Protein AF-A0A969AD50-F1 (afdb_monomer)

Radius of gyration: 28.73 Å; Cα contacts (8 Å, |Δi|>4): 26; chains: 1; bounding box: 45×24×80 Å

Sequence (80 aa):
MNKRITAVFDGNVLHPDAPLDLPPNTRYVITIQESISPPVAGDAWDVLEAMTGTIEAPIDWSSEHDHYLYGTPKGETEGT

Solvent-accessible surface area (backbone atoms only — not comparable to full-atom values): 5855 Å² total; per-residue (Å²): 137,90,81,90,80,63,60,52,73,80,86,87,53,76,46,57,82,59,89,78,95,64,74,80,100,62,92,81,86,85,84,91,73,87,77,82,66,74,78,75,76,67,54,77,63,53,53,51,58,73,56,56,86,73,66,91,71,64,96,52,46,84,82,35,40,57,28,77,76,72,66,46,81,72,78,84,78,80,89,126

Mean predicted aligned error: 14.25 Å

Structure (mmCIF, N/CA/C/O backbone):
data_AF-A0A969AD50-F1
#
_entry.id   AF-A0A969AD50-F1
#
loop_
_atom_site.group_PDB
_atom_site.id
_atom_site.type_symbol
_atom_site.label_atom_id
_atom_site.label_alt_id
_atom_site.label_comp_id
_atom_site.label_asym_id
_atom_site.label_entity_id
_atom_site.label_seq_id
_atom_site.pdbx_PDB_ins_code
_atom_site.Cartn_x
_atom_site.Cartn_y
_atom_site.Cartn_z
_atom_site.occupancy
_atom_site.B_iso_or_equiv
_atom_site.auth_seq_id
_atom_site.auth_comp_id
_atom_site.auth_asym_id
_atom_site.auth_atom_id
_atom_site.pdbx_PDB_model_num
ATOM 1 N N . MET A 1 1 ? -5.473 -2.055 31.686 1.00 55.94 1 MET A N 1
ATOM 2 C CA . MET A 1 1 ? -4.887 -2.875 30.605 1.00 55.94 1 MET A CA 1
ATOM 3 C C . MET A 1 1 ? -4.878 -2.029 29.343 1.00 55.94 1 MET A C 1
ATOM 5 O O . MET A 1 1 ? -5.930 -1.515 28.988 1.00 55.94 1 MET A O 1
ATOM 9 N N . ASN A 1 2 ? -3.725 -1.799 28.725 1.00 68.56 2 ASN A N 1
ATOM 10 C CA . ASN A 1 2 ? -3.609 -1.071 27.461 1.00 68.56 2 ASN A CA 1
ATOM 11 C C . ASN A 1 2 ? -3.641 -2.075 26.299 1.00 68.56 2 ASN A C 1
ATOM 13 O O . ASN A 1 2 ? -2.860 -3.020 26.270 1.00 68.56 2 ASN A O 1
ATOM 17 N N . LYS A 1 3 ? -4.559 -1.890 25.347 1.00 76.50 3 LYS A N 1
ATOM 18 C CA . LYS A 1 3 ? -4.635 -2.694 24.121 1.00 76.50 3 LYS A CA 1
ATOM 19 C C . LYS A 1 3 ? -4.273 -1.784 22.954 1.00 76.50 3 LYS A C 1
ATOM 21 O O . LYS A 1 3 ? -4.928 -0.766 22.757 1.00 76.50 3 LYS A O 1
ATOM 26 N N . ARG A 1 4 ? -3.209 -2.121 22.223 1.00 84.19 4 ARG A N 1
ATOM 27 C CA . ARG A 1 4 ? -2.852 -1.432 20.978 1.00 84.19 4 ARG A CA 1
ATOM 28 C C . ARG A 1 4 ? -3.606 -2.105 19.838 1.00 84.19 4 ARG A C 1
ATOM 30 O O . ARG A 1 4 ? -3.613 -3.331 19.763 1.00 84.19 4 ARG A O 1
ATOM 37 N N . ILE A 1 5 ? -4.244 -1.304 18.999 1.00 87.62 5 ILE A N 1
ATOM 38 C CA . ILE A 1 5 ? -4.956 -1.763 17.809 1.00 87.62 5 ILE A CA 1
ATOM 39 C C . ILE A 1 5 ? -4.377 -1.038 16.603 1.00 87.62 5 ILE A C 1
ATOM 41 O O . ILE A 1 5 ? -3.969 0.118 16.723 1.00 87.62 5 ILE A O 1
ATOM 45 N N . THR A 1 6 ? -4.335 -1.727 15.472 1.00 89.00 6 THR A N 1
ATOM 46 C CA . THR A 1 6 ? -4.009 -1.125 14.181 1.00 89.00 6 THR A CA 1
ATOM 47 C C . THR A 1 6 ? -5.319 -0.849 13.459 1.00 89.00 6 THR A C 1
ATOM 49 O O . THR A 1 6 ? -6.268 -1.632 13.565 1.00 89.00 6 THR A O 1
ATOM 52 N N . ALA A 1 7 ? -5.396 0.307 12.814 1.00 90.44 7 ALA A N 1
ATOM 53 C CA . ALA A 1 7 ? -6.567 0.734 12.077 1.00 90.44 7 ALA A CA 1
ATOM 54 C C . ALA A 1 7 ? -6.138 1.551 10.862 1.00 90.44 7 ALA A C 1
ATOM 56 O O . ALA A 1 7 ? -5.159 2.298 10.927 1.00 90.44 7 ALA A O 1
ATOM 57 N N . VAL A 1 8 ? -6.911 1.445 9.790 1.00 91.31 8 VAL A N 1
ATOM 58 C CA . VAL A 1 8 ? -6.745 2.245 8.578 1.00 91.31 8 VAL A CA 1
ATOM 59 C C . VAL A 1 8 ? -7.717 3.417 8.621 1.00 91.31 8 VAL A C 1
ATOM 61 O O . VAL A 1 8 ? -8.889 3.251 8.957 1.00 91.31 8 VAL A O 1
ATOM 64 N N . PHE A 1 9 ? -7.236 4.610 8.284 1.00 92.12 9 PHE A N 1
ATOM 65 C CA . PHE A 1 9 ? -8.088 5.780 8.100 1.00 92.12 9 PHE A CA 1
ATOM 66 C C . PHE A 1 9 ? -8.525 5.870 6.636 1.00 92.12 9 PHE A C 1
ATOM 68 O O . PHE A 1 9 ? -7.681 6.008 5.754 1.00 92.12 9 PHE A O 1
ATOM 75 N N . ASP A 1 10 ? -9.830 5.803 6.373 1.00 90.25 10 ASP A N 1
ATOM 76 C CA . ASP A 1 10 ? -10.390 5.866 5.010 1.00 90.25 10 ASP A CA 1
ATOM 77 C C . ASP A 1 10 ? -10.639 7.301 4.503 1.00 90.25 10 ASP A C 1
ATOM 79 O O . ASP A 1 10 ? -11.205 7.498 3.429 1.00 90.25 10 ASP A O 1
ATOM 83 N N . GLY A 1 11 ? -10.246 8.308 5.288 1.00 92.75 11 GLY A N 1
ATOM 84 C CA . GLY A 1 11 ? -10.539 9.721 5.044 1.00 92.75 11 GLY A CA 1
ATOM 85 C C . GLY A 1 11 ? -11.675 10.281 5.903 1.00 92.75 11 GLY A C 1
ATOM 86 O O . GLY A 1 11 ? -11.766 11.498 6.048 1.00 92.75 11 GLY A O 1
ATOM 87 N N . ASN A 1 12 ? -12.496 9.428 6.523 1.00 94.50 12 ASN A N 1
ATOM 88 C CA . ASN A 1 12 ? -13.612 9.827 7.387 1.00 94.50 12 ASN A CA 1
ATOM 89 C C . ASN A 1 12 ? -13.613 9.104 8.743 1.00 94.50 12 ASN A C 1
ATOM 91 O O . ASN A 1 12 ? -13.894 9.723 9.771 1.00 94.50 12 ASN A O 1
ATOM 95 N N . VAL A 1 13 ? -13.316 7.803 8.766 1.00 93.06 13 VAL A N 1
ATOM 96 C CA . VAL A 1 13 ? -13.422 6.918 9.934 1.00 93.06 13 VAL A CA 1
ATOM 97 C C . VAL A 1 13 ? -12.185 6.018 10.038 1.00 93.06 13 VAL A C 1
ATOM 99 O O . VAL A 1 13 ? -11.551 5.661 9.047 1.00 93.06 13 VAL A O 1
ATOM 102 N N . LEU A 1 14 ? -11.822 5.661 11.272 1.00 92.00 14 LEU A N 1
ATOM 103 C CA . LEU A 1 14 ? -10.805 4.647 11.550 1.00 92.00 14 LEU A CA 1
ATOM 104 C C . LEU A 1 14 ? -11.443 3.255 11.554 1.00 92.00 14 LEU A C 1
ATOM 106 O O . LEU A 1 14 ? -12.307 2.979 12.389 1.00 92.00 14 LEU A O 1
ATOM 110 N N . HIS A 1 15 ? -10.972 2.378 10.671 1.00 92.12 15 HIS A N 1
ATOM 111 C CA . HIS A 1 15 ? -11.391 0.980 10.568 1.00 92.12 15 HIS A CA 1
ATOM 112 C C . HIS A 1 15 ? -10.338 0.072 11.200 1.00 92.12 15 HIS A C 1
ATOM 114 O O . HIS A 1 15 ? -9.238 -0.028 10.660 1.00 92.12 15 HIS A O 1
ATOM 120 N N . PRO A 1 16 ? -10.626 -0.577 12.339 1.00 92.06 16 PRO A N 1
ATOM 121 C CA . PRO A 1 16 ? -9.711 -1.536 12.946 1.00 92.06 16 PRO A CA 1
ATOM 122 C C . PRO A 1 16 ? -9.469 -2.738 12.029 1.00 92.06 16 PRO A C 1
ATOM 124 O O . PRO A 1 16 ? -10.420 -3.287 11.477 1.00 92.06 16 PRO A O 1
ATOM 127 N N . ASP A 1 17 ? -8.227 -3.217 11.960 1.00 90.06 17 ASP A N 1
ATOM 128 C CA . ASP A 1 17 ? -7.878 -4.411 11.167 1.00 90.06 17 ASP A CA 1
ATOM 129 C C . ASP A 1 17 ? -8.530 -5.692 11.716 1.00 90.06 17 ASP A C 1
ATOM 131 O O . ASP A 1 17 ? -8.680 -6.691 11.014 1.00 90.06 17 ASP A O 1
ATOM 135 N N . ALA A 1 18 ? -8.911 -5.674 12.997 1.00 88.56 18 ALA A N 1
ATOM 136 C CA . ALA A 1 18 ? -9.564 -6.778 13.683 1.00 88.56 18 ALA A CA 1
ATOM 137 C C . ALA A 1 18 ? -10.763 -6.289 14.514 1.00 88.56 18 ALA A C 1
ATOM 139 O O . ALA A 1 18 ? -10.715 -5.183 15.066 1.00 88.56 18 ALA A O 1
ATOM 140 N N . PRO A 1 19 ? -11.812 -7.120 14.685 1.00 88.44 19 PRO A N 1
ATOM 141 C CA . PRO A 1 19 ? -12.969 -6.778 15.503 1.00 88.44 19 PRO A CA 1
ATOM 142 C C . PRO A 1 19 ? -12.592 -6.348 16.924 1.00 88.44 19 PRO A C 1
ATOM 144 O O . PRO A 1 19 ? -11.792 -6.988 17.615 1.00 88.44 19 PRO A O 1
ATOM 147 N N . LEU A 1 20 ? -13.211 -5.260 17.377 1.00 87.31 20 LEU A N 1
ATOM 148 C CA . LEU A 1 20 ? -13.051 -4.758 18.733 1.00 87.31 20 LEU A CA 1
ATOM 149 C C . LEU A 1 20 ? -14.122 -5.363 19.637 1.00 87.31 20 LEU A C 1
ATOM 151 O O . LEU A 1 20 ? -15.293 -5.015 19.544 1.00 87.31 20 LEU A O 1
ATOM 155 N N . ASP A 1 21 ? -13.698 -6.237 20.544 1.00 88.06 21 ASP A N 1
ATOM 156 C CA . ASP A 1 21 ? -14.535 -6.714 21.645 1.00 88.06 21 ASP A CA 1
ATOM 157 C C . ASP A 1 21 ? -14.559 -5.664 22.768 1.00 88.06 21 ASP A C 1
ATOM 159 O O . ASP A 1 21 ? -13.791 -5.728 23.732 1.00 88.06 21 ASP A O 1
ATOM 163 N N . LEU A 1 22 ? -15.351 -4.608 22.568 1.00 88.62 22 LEU A N 1
ATOM 164 C CA . LEU A 1 22 ? -15.532 -3.515 23.521 1.00 88.62 22 LEU A CA 1
ATOM 165 C C . LEU A 1 22 ? -17.013 -3.383 23.902 1.00 88.62 22 LEU A C 1
ATOM 167 O O . LEU A 1 22 ? -17.878 -3.494 23.031 1.00 88.62 22 LEU A O 1
ATOM 171 N N . PRO A 1 23 ? -17.319 -3.095 25.181 1.00 90.88 23 PRO A N 1
ATOM 172 C CA . PRO A 1 23 ? -18.673 -2.808 25.625 1.00 90.88 23 PRO A CA 1
ATOM 173 C C . PRO A 1 23 ? -19.396 -1.753 24.768 1.00 90.88 23 PRO A C 1
ATOM 175 O O . PRO A 1 23 ? -18.856 -0.661 24.541 1.00 90.88 23 PRO A O 1
ATOM 178 N N . PRO A 1 24 ? -20.641 -2.025 24.335 1.00 91.69 24 PRO A N 1
ATOM 179 C CA . PRO A 1 24 ? -21.431 -1.047 23.601 1.00 91.69 24 PRO A CA 1
ATOM 180 C C . PRO A 1 24 ? -21.735 0.178 24.475 1.00 91.69 24 PRO A C 1
ATOM 182 O O . PRO A 1 24 ? -21.740 0.105 25.704 1.00 91.69 24 PRO A O 1
ATOM 185 N N . ASN A 1 25 ? -22.012 1.317 23.833 1.00 92.06 25 ASN A N 1
ATOM 186 C CA . ASN A 1 25 ? -22.372 2.583 24.492 1.00 92.06 25 ASN A CA 1
ATOM 187 C C . ASN A 1 25 ? -21.330 3.114 25.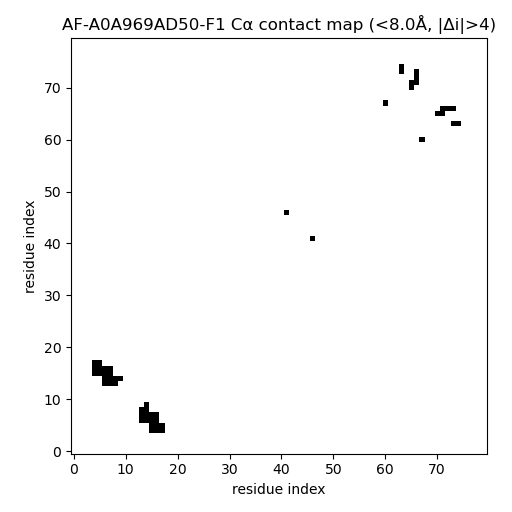494 1.00 92.06 25 ASN A C 1
ATOM 189 O O . ASN A 1 25 ? -21.667 3.858 26.414 1.00 92.06 25 ASN A O 1
ATOM 193 N N . THR A 1 26 ? -20.058 2.760 25.307 1.00 91.81 26 THR A N 1
ATOM 194 C CA . THR A 1 26 ? -18.957 3.214 26.161 1.00 91.81 26 THR A CA 1
ATOM 195 C C . THR A 1 26 ? -18.034 4.146 25.382 1.00 91.81 26 THR A C 1
ATOM 197 O O . THR A 1 26 ? -17.683 3.877 24.234 1.00 91.81 26 THR A O 1
ATOM 200 N N . ARG A 1 27 ? -17.651 5.277 25.988 1.00 92.69 27 ARG A N 1
ATOM 201 C CA . ARG A 1 27 ? -16.740 6.246 25.365 1.00 92.69 27 ARG A CA 1
ATOM 202 C C . ARG A 1 27 ? -15.294 5.841 25.627 1.00 92.69 27 ARG A C 1
ATOM 204 O O . ARG A 1 27 ? -14.891 5.705 26.778 1.00 92.69 27 ARG A O 1
ATOM 211 N N . TYR A 1 28 ? -14.515 5.731 24.559 1.00 88.12 28 TYR A N 1
ATOM 212 C CA . TYR A 1 28 ? -13.084 5.452 2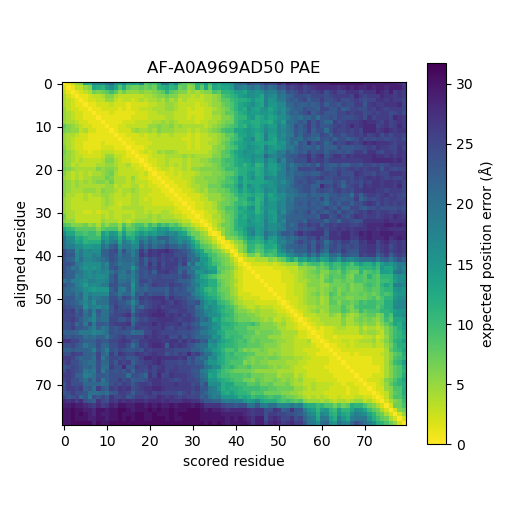4.613 1.00 88.12 28 TYR A CA 1
ATOM 213 C C . TYR A 1 28 ? -12.288 6.650 24.099 1.00 88.12 28 TYR A C 1
ATOM 215 O O . TYR A 1 28 ? -12.771 7.417 23.267 1.00 88.12 28 TYR A O 1
ATOM 223 N N . VAL A 1 29 ? -11.064 6.804 24.601 1.00 89.06 29 VAL A N 1
ATOM 224 C CA . VAL A 1 29 ? -10.082 7.762 24.085 1.00 89.06 29 VAL A CA 1
ATOM 225 C C . VAL A 1 29 ? -9.031 6.968 23.324 1.00 89.06 29 VAL A C 1
ATOM 227 O O . VAL A 1 29 ? -8.489 6.000 23.856 1.00 89.06 29 VAL A O 1
ATOM 230 N N . ILE A 1 30 ? -8.760 7.371 22.086 1.00 87.75 30 ILE A N 1
ATOM 231 C CA . ILE A 1 30 ? -7.718 6.778 21.248 1.00 87.75 30 ILE A CA 1
ATOM 232 C C . ILE A 1 30 ? -6.514 7.713 21.182 1.00 87.75 30 ILE A C 1
ATOM 234 O O . ILE A 1 30 ? -6.660 8.934 21.163 1.00 87.75 30 ILE A O 1
ATOM 238 N N . THR A 1 31 ? -5.319 7.134 21.144 1.00 87.75 31 THR A N 1
ATOM 239 C CA . THR A 1 31 ? -4.078 7.866 20.886 1.00 87.75 31 THR A CA 1
ATOM 240 C C . THR A 1 31 ? -3.618 7.511 19.484 1.00 87.75 31 THR A C 1
ATOM 242 O O . THR A 1 31 ? -3.408 6.336 19.189 1.00 87.75 31 THR A O 1
ATOM 245 N N . ILE A 1 32 ? -3.487 8.519 18.624 1.00 88.25 32 ILE A N 1
ATOM 246 C CA . ILE A 1 32 ? -2.991 8.337 17.261 1.00 88.25 32 ILE A CA 1
ATOM 247 C C . ILE A 1 32 ? -1.470 8.307 17.309 1.00 88.25 32 ILE A C 1
ATOM 249 O O . ILE A 1 32 ? -0.838 9.219 17.840 1.00 88.25 32 ILE A O 1
ATOM 253 N N . GLN A 1 33 ? -0.896 7.244 16.762 1.00 84.56 33 GLN A N 1
ATOM 254 C CA . GLN A 1 33 ? 0.534 7.125 16.545 1.00 84.56 33 GLN A CA 1
ATOM 255 C C . GLN A 1 33 ? 0.730 6.705 15.095 1.00 84.56 33 GLN A C 1
ATOM 257 O O . GLN A 1 33 ? 0.296 5.622 14.707 1.00 84.56 33 GLN A O 1
ATOM 262 N N . GLU A 1 34 ? 1.369 7.560 14.302 1.00 78.69 34 GLU A N 1
ATOM 263 C CA . GLU A 1 34 ? 1.739 7.207 12.936 1.00 78.69 34 GLU A CA 1
ATOM 264 C C . GLU A 1 34 ? 2.746 6.056 12.977 1.00 78.69 34 GLU A C 1
ATOM 266 O O . GLU A 1 34 ? 3.814 6.141 13.593 1.00 78.69 34 GLU A O 1
ATOM 271 N N . SER A 1 35 ? 2.385 4.938 12.353 1.00 68.81 35 SER A N 1
ATOM 272 C CA . SER A 1 35 ? 3.335 3.877 12.068 1.00 68.81 35 SER A CA 1
ATOM 273 C C . SER A 1 35 ? 4.216 4.347 10.923 1.00 68.81 35 SER A C 1
ATOM 275 O O . SER A 1 35 ? 3.757 4.456 9.787 1.00 68.81 35 SER A O 1
ATOM 277 N N . ILE A 1 36 ? 5.485 4.607 11.216 1.00 68.69 36 ILE A N 1
ATOM 278 C CA . ILE A 1 36 ? 6.500 4.797 10.187 1.00 68.69 36 ILE A CA 1
ATOM 279 C C . ILE A 1 36 ? 6.690 3.427 9.530 1.00 68.69 36 ILE A C 1
ATOM 281 O O . ILE A 1 36 ? 7.452 2.591 10.018 1.00 68.69 36 ILE A O 1
ATOM 285 N N . SER A 1 37 ? 5.930 3.152 8.470 1.00 61.91 37 SER A N 1
ATOM 286 C CA . SER A 1 37 ? 6.273 2.055 7.572 1.00 61.91 37 SER A CA 1
ATOM 287 C C . SER A 1 37 ? 7.655 2.366 6.998 1.00 61.91 37 SER A C 1
ATOM 289 O O . SER A 1 37 ? 7.910 3.535 6.683 1.00 61.91 37 SER A O 1
ATOM 291 N N . PRO A 1 38 ? 8.558 1.378 6.838 1.00 61.25 38 PRO A N 1
ATOM 292 C CA . PRO A 1 38 ? 9.700 1.586 5.960 1.00 61.25 38 PRO A CA 1
ATOM 293 C C . PRO A 1 38 ? 9.175 2.130 4.623 1.00 61.25 38 PRO A C 1
ATOM 295 O O . PRO A 1 38 ? 8.065 1.740 4.226 1.00 61.25 38 PRO A O 1
ATOM 298 N N . PRO A 1 39 ? 9.908 3.057 3.972 1.00 59.97 39 PRO A N 1
ATOM 299 C CA . PRO A 1 39 ? 9.515 3.554 2.662 1.00 59.97 39 PRO A CA 1
ATOM 300 C C . PRO A 1 39 ? 9.187 2.339 1.808 1.00 59.97 39 PRO A C 1
ATOM 302 O O . PRO A 1 39 ? 9.957 1.373 1.796 1.00 59.97 39 PRO A O 1
ATOM 305 N N . VAL A 1 40 ? 7.994 2.351 1.213 1.00 62.19 40 VAL A N 1
ATOM 306 C CA . VAL A 1 40 ? 7.548 1.297 0.308 1.00 62.19 40 VAL A CA 1
ATOM 307 C C . VAL A 1 40 ? 8.700 1.107 -0.672 1.00 62.19 40 VAL A C 1
ATOM 309 O O . VAL A 1 40 ? 9.100 2.066 -1.331 1.00 62.19 40 VAL A O 1
ATOM 312 N N . ALA A 1 41 ? 9.328 -0.075 -0.663 1.00 66.06 41 ALA A N 1
ATOM 313 C CA . ALA A 1 41 ? 10.249 -0.430 -1.732 1.00 66.06 41 ALA A CA 1
ATOM 314 C C . ALA A 1 41 ? 9.456 -0.192 -3.015 1.00 66.06 41 ALA A C 1
ATOM 316 O O . ALA A 1 41 ? 8.328 -0.683 -3.079 1.00 66.06 41 ALA A O 1
ATOM 317 N N . GLY A 1 42 ? 9.987 0.654 -3.901 1.00 71.50 42 GLY A N 1
ATOM 318 C CA . GLY A 1 42 ? 9.234 1.255 -4.997 1.00 71.50 42 GLY A CA 1
ATOM 319 C C . GLY A 1 42 ? 8.313 0.270 -5.716 1.00 71.50 42 GLY A C 1
ATOM 320 O O . GLY A 1 42 ? 8.576 -0.937 -5.757 1.00 71.50 42 GLY A O 1
ATOM 321 N N . ASP A 1 43 ? 7.199 0.771 -6.231 1.00 82.00 43 ASP A N 1
A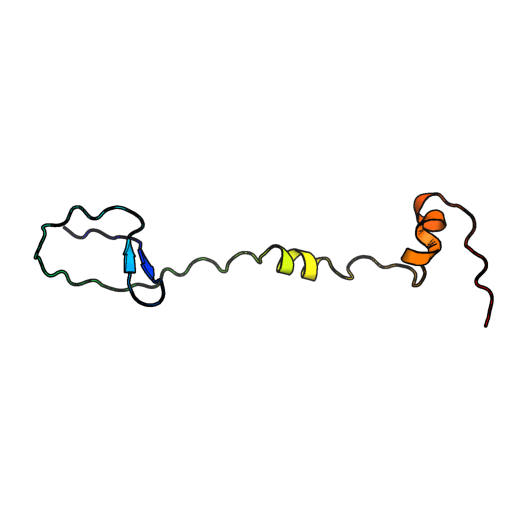TOM 322 C CA . ASP A 1 43 ? 6.231 -0.068 -6.918 1.00 82.00 43 ASP A CA 1
ATOM 323 C C . ASP A 1 43 ? 6.806 -0.642 -8.232 1.00 82.00 43 ASP A 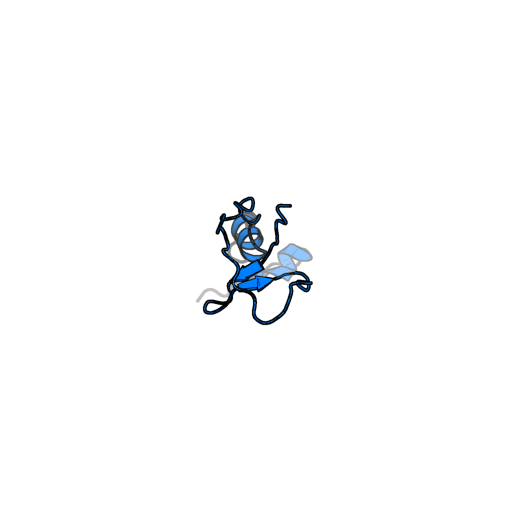C 1
ATOM 325 O O . ASP A 1 43 ? 7.963 -0.434 -8.608 1.00 82.00 43 ASP A O 1
ATOM 329 N N . ALA A 1 44 ? 6.004 -1.434 -8.944 1.00 83.44 44 ALA A N 1
ATOM 330 C CA . ALA A 1 44 ? 6.452 -2.027 -10.201 1.00 83.44 44 ALA A CA 1
ATOM 331 C C . ALA A 1 44 ? 6.887 -0.970 -11.239 1.00 83.44 44 ALA A C 1
ATOM 333 O O . ALA A 1 44 ? 7.734 -1.273 -12.079 1.00 83.44 44 ALA A O 1
ATOM 334 N N . TRP A 1 45 ? 6.347 0.252 -11.183 1.00 88.19 45 TRP A N 1
ATOM 335 C CA . TRP A 1 45 ? 6.744 1.348 -12.064 1.00 88.19 45 TRP A CA 1
ATOM 336 C C . TRP A 1 45 ? 8.108 1.908 -11.693 1.00 88.19 45 TRP A C 1
ATOM 338 O O . TRP A 1 45 ? 8.911 2.119 -12.598 1.00 88.19 45 TRP A O 1
ATOM 348 N N . ASP A 1 46 ? 8.408 2.050 -10.402 1.00 87.12 46 ASP A N 1
ATOM 349 C CA . ASP A 1 46 ? 9.734 2.474 -9.932 1.00 87.12 46 ASP A CA 1
ATOM 350 C C . ASP A 1 46 ? 10.830 1.500 -10.407 1.00 87.12 46 ASP A C 1
ATOM 352 O O . ASP A 1 46 ? 11.922 1.904 -10.815 1.00 87.12 46 ASP A O 1
ATOM 356 N N . VAL A 1 47 ? 10.530 0.195 -10.422 1.00 86.38 47 VAL A N 1
ATOM 357 C CA . VAL A 1 47 ? 11.444 -0.828 -10.958 1.00 86.38 47 VAL A CA 1
ATOM 358 C C . VAL A 1 47 ? 11.629 -0.677 -12.472 1.00 86.38 47 VAL A C 1
ATOM 360 O O . VAL A 1 47 ? 12.757 -0.739 -12.960 1.00 86.38 47 VAL A O 1
ATOM 363 N N . LEU A 1 48 ? 10.547 -0.474 -13.228 1.00 88.19 48 LEU A N 1
ATOM 364 C CA . LEU A 1 48 ? 10.617 -0.300 -14.684 1.00 88.19 48 LEU A CA 1
ATOM 365 C C . LEU A 1 48 ? 11.357 0.985 -15.076 1.00 88.19 48 LEU A C 1
ATOM 367 O O . LEU A 1 48 ? 12.149 0.968 -16.020 1.00 88.19 48 LEU A O 1
ATOM 371 N N . GLU A 1 49 ? 11.143 2.077 -14.344 1.00 88.44 49 GLU A N 1
ATOM 372 C CA . GLU A 1 49 ? 11.865 3.335 -14.537 1.00 88.44 49 GLU A CA 1
ATOM 373 C C . GLU A 1 49 ? 13.365 3.130 -14.316 1.00 88.44 49 GLU A C 1
ATOM 375 O O . GLU A 1 49 ? 14.164 3.471 -15.188 1.00 88.44 49 GLU A O 1
ATOM 380 N N . ALA A 1 50 ? 13.750 2.464 -13.222 1.00 88.12 50 ALA A N 1
ATOM 381 C CA . ALA A 1 50 ? 15.150 2.164 -12.926 1.00 88.12 50 ALA A CA 1
ATOM 382 C C . ALA A 1 50 ? 15.831 1.275 -13.986 1.00 88.12 50 ALA A C 1
ATOM 384 O O . ALA A 1 50 ? 17.051 1.331 -14.145 1.00 88.12 50 ALA A O 1
ATOM 385 N N . MET A 1 51 ? 15.070 0.448 -14.709 1.00 87.44 51 MET A N 1
ATOM 386 C CA . MET A 1 51 ? 15.593 -0.423 -15.769 1.00 87.44 51 MET A CA 1
ATOM 387 C C . MET A 1 51 ? 15.566 0.225 -17.161 1.00 87.44 51 MET A C 1
ATOM 389 O O . MET A 1 51 ? 16.221 -0.271 -18.083 1.00 87.44 51 MET A O 1
ATOM 393 N N . THR A 1 52 ? 14.847 1.331 -17.341 1.00 86.56 52 THR A N 1
ATOM 394 C CA . THR A 1 52 ? 14.727 2.004 -18.639 1.00 86.56 52 THR A CA 1
ATOM 395 C C . THR A 1 52 ? 16.052 2.661 -19.030 1.00 86.56 52 THR A C 1
ATOM 397 O O . THR A 1 52 ? 16.716 3.295 -18.218 1.00 86.56 52 THR A O 1
ATOM 400 N N . GLY A 1 53 ? 16.465 2.500 -20.291 1.00 84.00 53 GLY A N 1
ATOM 401 C CA . GLY A 1 53 ? 17.711 3.091 -20.799 1.00 84.00 53 GLY A CA 1
ATOM 402 C C . GLY A 1 53 ? 18.997 2.428 -20.290 1.00 84.00 53 GLY A C 1
ATOM 403 O O . GLY A 1 53 ? 20.083 2.929 -20.560 1.00 84.00 53 GLY A O 1
ATOM 404 N N . THR A 1 54 ? 18.899 1.296 -19.587 1.00 87.88 54 THR A N 1
ATOM 405 C CA . THR A 1 54 ? 20.071 0.517 -19.141 1.00 87.88 54 THR A CA 1
ATOM 406 C C . THR A 1 54 ? 20.706 -0.319 -20.254 1.00 87.88 54 THR A C 1
ATOM 408 O O . THR A 1 54 ? 21.819 -0.816 -20.093 1.00 87.88 54 THR A O 1
ATOM 411 N N . ILE A 1 55 ? 20.011 -0.476 -21.384 1.00 83.50 55 ILE A N 1
ATOM 412 C CA . ILE A 1 55 ? 20.493 -1.208 -22.552 1.00 83.50 55 ILE A CA 1
ATOM 413 C C . ILE A 1 55 ? 20.853 -0.200 -23.641 1.00 83.50 55 ILE A C 1
ATOM 415 O O . ILE A 1 55 ? 19.986 0.515 -24.143 1.00 83.50 55 ILE A O 1
ATOM 419 N N . GLU A 1 56 ? 22.130 -0.168 -24.020 1.00 85.44 56 GLU A N 1
ATOM 420 C CA . GLU A 1 56 ? 22.572 0.546 -25.215 1.00 85.44 56 GLU A CA 1
ATOM 421 C C . GLU A 1 56 ? 22.101 -0.203 -26.461 1.00 85.44 56 GLU A C 1
ATOM 423 O O . GLU A 1 56 ? 22.391 -1.387 -26.645 1.00 85.44 56 GLU A O 1
ATOM 428 N N . ALA A 1 57 ? 21.366 0.499 -27.317 1.00 82.94 57 ALA A N 1
ATOM 429 C CA . ALA A 1 57 ? 20.734 -0.075 -28.488 1.00 82.94 57 ALA A CA 1
ATOM 430 C C . ALA A 1 57 ? 20.916 0.808 -29.724 1.00 82.94 57 ALA A C 1
ATOM 432 O O . ALA A 1 57 ? 20.850 2.037 -29.615 1.00 82.94 57 ALA A O 1
ATOM 433 N N . PRO A 1 58 ? 21.084 0.209 -30.913 1.00 87.38 58 PRO A N 1
ATOM 434 C CA . PRO A 1 58 ? 21.002 0.933 -32.172 1.00 87.38 58 PRO A CA 1
ATOM 435 C C . PRO A 1 58 ? 19.643 1.623 -32.360 1.00 87.38 58 PRO A C 1
ATOM 437 O O . PRO A 1 58 ? 18.605 1.102 -31.956 1.00 87.38 58 PRO A O 1
ATOM 440 N N . ILE A 1 59 ? 19.637 2.781 -33.027 1.00 87.69 59 ILE A N 1
ATOM 441 C CA . ILE A 1 59 ? 18.412 3.564 -33.283 1.00 87.69 59 ILE A CA 1
ATOM 442 C C . ILE A 1 59 ? 17.372 2.802 -34.119 1.00 87.69 59 ILE A C 1
ATOM 444 O O . ILE A 1 59 ? 16.179 3.080 -34.039 1.00 87.69 59 ILE A O 1
ATOM 448 N N . ASP A 1 60 ? 17.825 1.829 -34.907 1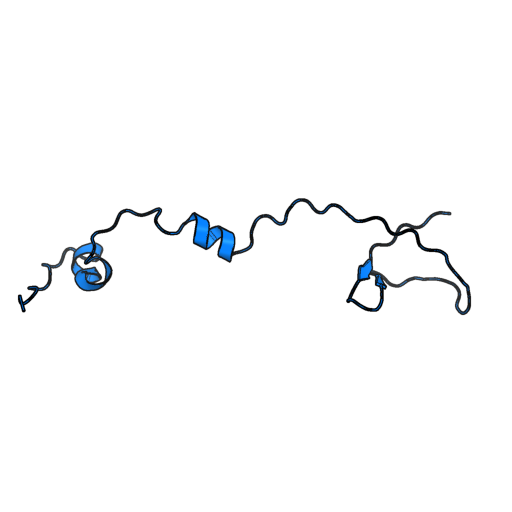.00 91.00 60 ASP A N 1
ATOM 449 C CA . ASP A 1 60 ? 17.010 0.998 -35.785 1.00 91.00 60 ASP A CA 1
ATOM 450 C C . ASP A 1 60 ? 16.588 -0.329 -35.134 1.00 91.00 60 ASP A C 1
ATOM 452 O O . ASP A 1 60 ? 16.005 -1.163 -35.816 1.00 91.00 60 ASP A O 1
ATOM 456 N N . TRP A 1 61 ? 16.851 -0.551 -33.835 1.00 86.00 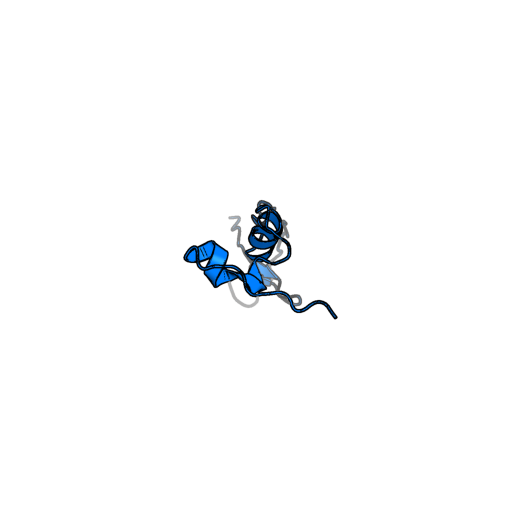61 TRP A N 1
ATOM 457 C CA . TRP A 1 61 ? 16.677 -1.865 -33.198 1.00 86.00 61 TRP A CA 1
ATOM 458 C C . TRP A 1 61 ? 15.270 -2.446 -33.360 1.00 86.00 61 TRP A C 1
ATOM 460 O O . TRP A 1 61 ? 15.122 -3.616 -33.706 1.00 86.00 61 TRP A O 1
ATOM 470 N N . SER A 1 62 ? 14.235 -1.629 -33.154 1.00 88.12 62 SER A N 1
ATOM 471 C CA . SER A 1 62 ? 12.843 -2.060 -33.317 1.00 88.12 62 SER A CA 1
ATOM 472 C C . SER A 1 62 ? 12.485 -2.359 -34.774 1.00 88.12 62 SER A C 1
ATOM 474 O O . SER A 1 62 ? 11.739 -3.300 -35.032 1.00 88.12 62 SER A O 1
ATOM 476 N N . SER A 1 63 ? 13.019 -1.581 -35.716 1.00 91.94 63 SER A N 1
ATOM 477 C CA . SER A 1 63 ? 12.766 -1.733 -37.153 1.00 91.94 63 SER A CA 1
ATOM 478 C C . SER A 1 63 ? 13.535 -2.906 -37.765 1.00 91.94 63 SER A C 1
ATOM 480 O O . SER A 1 63 ? 13.047 -3.547 -38.686 1.00 91.94 63 SER A O 1
ATOM 482 N N . GLU A 1 64 ? 14.710 -3.217 -37.223 1.00 93.38 64 GLU A N 1
ATOM 483 C CA . GLU A 1 64 ? 15.633 -4.255 -37.696 1.00 93.38 64 GLU A CA 1
ATOM 484 C C . GLU A 1 64 ? 15.676 -5.450 -36.728 1.00 93.38 64 GLU A C 1
ATOM 486 O O . GLU A 1 64 ? 16.694 -6.127 -36.579 1.00 93.38 64 GLU A O 1
ATOM 491 N N . HIS A 1 65 ? 14.575 -5.717 -36.022 1.00 92.25 65 HIS A N 1
ATOM 492 C CA . HIS A 1 65 ? 14.525 -6.746 -34.983 1.00 92.25 65 HIS A CA 1
ATOM 493 C C . HIS A 1 65 ? 14.928 -8.135 -35.512 1.00 92.25 65 HIS A C 1
ATOM 495 O O . HIS A 1 65 ? 15.648 -8.856 -34.826 1.00 92.25 65 HIS A O 1
ATOM 501 N N . ASP A 1 66 ? 14.575 -8.486 -36.755 1.00 91.31 66 ASP A N 1
ATOM 502 C CA . ASP A 1 66 ? 14.994 -9.752 -37.376 1.00 91.31 66 ASP A CA 1
ATOM 503 C C . ASP A 1 66 ? 16.514 -9.837 -37.579 1.00 91.31 66 ASP A C 1
ATOM 505 O O . ASP A 1 66 ? 17.122 -10.884 -37.336 1.00 91.31 66 ASP A O 1
ATOM 509 N N . HIS A 1 67 ? 17.156 -8.721 -37.938 1.00 93.44 67 HIS A N 1
ATOM 510 C CA . HIS A 1 67 ? 18.611 -8.646 -38.034 1.00 93.44 67 HIS A CA 1
ATOM 511 C C . HIS A 1 67 ? 19.259 -8.884 -36.666 1.00 93.44 67 HIS A C 1
ATOM 513 O O . HIS A 1 67 ? 20.195 -9.675 -36.552 1.00 93.44 67 HIS A O 1
ATOM 519 N N . TYR A 1 68 ? 18.739 -8.254 -35.611 1.00 90.25 68 TYR A N 1
ATOM 520 C CA . TYR A 1 68 ? 19.329 -8.349 -34.275 1.00 90.25 68 TYR A CA 1
ATOM 521 C C . TYR A 1 68 ? 19.001 -9.656 -33.535 1.00 90.25 68 TYR A C 1
ATOM 523 O O . TYR A 1 68 ? 19.813 -10.098 -32.722 1.00 90.25 68 TYR A O 1
ATOM 531 N N . LEU A 1 69 ? 17.859 -10.297 -33.807 1.00 90.75 69 LEU A N 1
ATOM 532 C CA . LEU A 1 69 ? 17.493 -11.580 -33.189 1.00 90.75 69 LEU A CA 1
AT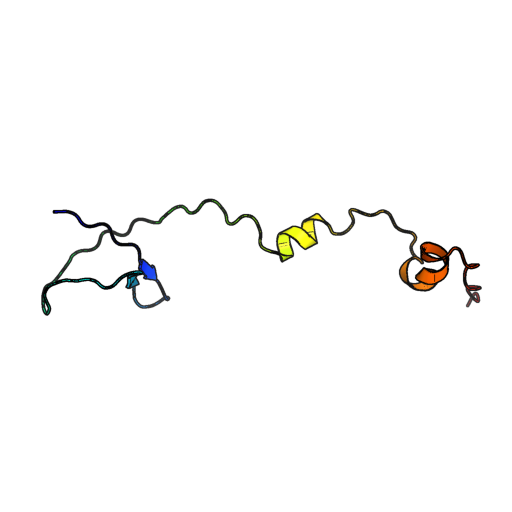OM 533 C C . LEU A 1 69 ? 17.987 -12.792 -33.97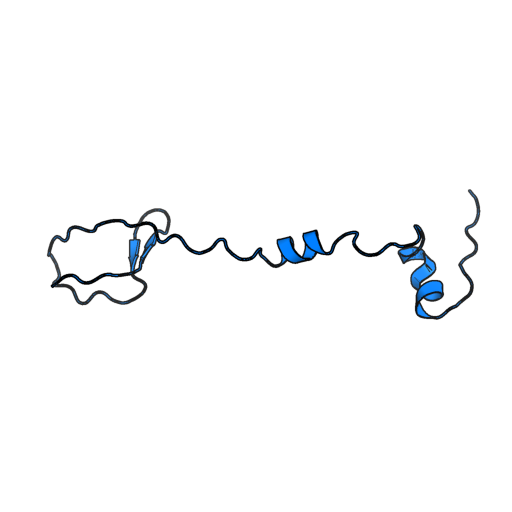0 1.00 90.75 69 LEU A C 1
ATOM 535 O O . LEU A 1 69 ? 18.360 -13.796 -33.362 1.00 90.75 69 LEU A O 1
ATOM 539 N N . TYR A 1 70 ? 17.952 -12.723 -35.299 1.00 93.81 70 TYR A N 1
ATOM 540 C CA . TYR A 1 70 ? 18.169 -13.880 -36.168 1.00 93.81 70 TYR A CA 1
ATOM 541 C C . TYR A 1 70 ? 19.369 -13.721 -37.104 1.00 93.81 70 TYR A C 1
ATOM 543 O O . TYR A 1 70 ? 19.743 -14.684 -37.773 1.00 93.81 70 TYR A O 1
ATOM 551 N N . GLY A 1 71 ? 19.999 -12.543 -37.155 1.00 92.38 71 GLY A N 1
ATOM 552 C CA . GLY A 1 71 ? 21.156 -12.290 -38.014 1.00 92.38 71 GLY A CA 1
ATOM 553 C C . GLY A 1 71 ? 20.810 -12.161 -39.498 1.00 92.38 71 GLY A C 1
ATOM 554 O O . GLY A 1 71 ? 21.695 -12.324 -40.341 1.00 92.38 71 GLY A O 1
ATOM 555 N N . THR A 1 72 ? 19.547 -11.899 -39.850 1.00 94.00 72 THR A N 1
ATOM 556 C CA . THR A 1 72 ? 19.160 -11.625 -41.243 1.00 94.00 72 THR A CA 1
ATOM 557 C C . THR A 1 72 ? 19.824 -10.337 -41.742 1.00 94.00 72 THR A C 1
ATOM 559 O O . THR A 1 72 ? 20.179 -9.483 -40.932 1.00 94.00 72 THR A O 1
ATOM 562 N N . PRO A 1 73 ? 20.025 -10.143 -43.056 1.00 93.50 73 PRO A N 1
ATOM 563 C CA . PRO A 1 73 ? 20.452 -8.846 -43.582 1.00 93.50 73 PRO A CA 1
ATOM 564 C C . PRO A 1 73 ? 19.496 -7.726 -43.144 1.00 93.50 73 PRO A C 1
ATOM 566 O O . PRO A 1 73 ? 18.296 -7.978 -43.021 1.00 93.50 73 PRO A O 1
ATOM 569 N N . LYS A 1 74 ? 20.025 -6.514 -42.918 1.00 90.2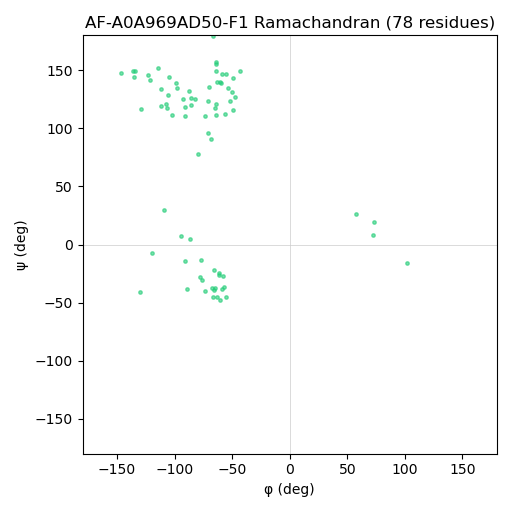5 74 LYS A N 1
ATOM 570 C CA . LYS A 1 74 ? 19.189 -5.343 -42.628 1.00 90.25 74 LYS A CA 1
ATOM 571 C C . LYS A 1 74 ? 18.305 -4.993 -43.822 1.00 90.25 74 LYS A C 1
ATOM 573 O O . LYS A 1 74 ? 18.722 -5.202 -44.966 1.00 90.25 74 LYS A O 1
ATOM 578 N N . GLY A 1 75 ? 17.123 -4.444 -43.560 1.00 83.12 75 GLY A N 1
ATOM 579 C CA . GLY A 1 75 ? 16.282 -3.867 -44.603 1.00 83.12 75 GLY A CA 1
ATOM 580 C C . GLY A 1 75 ? 17.017 -2.731 -45.319 1.00 83.12 75 GLY A C 1
ATOM 581 O O . GLY A 1 75 ? 17.706 -1.926 -44.692 1.00 83.12 75 GLY A O 1
ATOM 582 N N . GLU A 1 76 ? 16.902 -2.650 -46.645 1.00 72.69 76 GLU A N 1
ATOM 583 C CA . GLU A 1 76 ? 17.378 -1.469 -47.367 1.00 72.69 76 GLU A CA 1
ATOM 584 C C . GLU A 1 76 ? 16.538 -0.267 -46.921 1.00 72.69 76 GLU A C 1
ATOM 586 O O . GLU A 1 76 ? 15.340 -0.187 -47.191 1.00 72.69 76 GLU A O 1
ATOM 591 N N . THR A 1 77 ? 17.154 0.671 -46.199 1.00 60.78 77 THR A N 1
ATOM 592 C CA . THR A 1 77 ? 16.527 1.960 -45.915 1.00 60.78 77 THR A CA 1
ATOM 593 C C . THR A 1 77 ? 16.514 2.746 -47.224 1.00 60.78 77 THR A C 1
ATOM 595 O O . THR A 1 77 ? 17.527 3.334 -47.604 1.00 60.78 77 THR A O 1
ATOM 598 N N . GLU A 1 78 ? 15.403 2.708 -47.963 1.00 53.66 78 GLU A N 1
ATOM 599 C CA . GLU A 1 78 ? 15.210 3.593 -49.113 1.00 53.66 78 GLU A CA 1
ATOM 600 C C . GLU A 1 78 ? 15.360 5.041 -48.630 1.00 53.66 78 GLU A C 1
ATOM 602 O O . GLU A 1 78 ? 14.582 5.535 -47.815 1.00 53.66 78 GLU A O 1
ATOM 607 N N . GLY A 1 79 ? 16.423 5.705 -49.087 1.00 56.06 79 GLY A N 1
ATOM 608 C CA . GLY A 1 79 ? 16.643 7.116 -48.819 1.00 56.06 79 GLY A CA 1
ATOM 609 C C . GLY A 1 79 ? 15.554 7.952 -49.486 1.00 56.06 79 GLY A C 1
ATOM 610 O O . GLY A 1 79 ? 15.460 7.974 -50.713 1.00 56.06 79 GLY A O 1
ATOM 611 N N . THR A 1 80 ? 14.772 8.660 -48.675 1.00 40.59 80 THR A N 1
ATOM 612 C CA . THR A 1 80 ? 13.907 9.774 -49.092 1.00 40.59 80 THR A CA 1
ATOM 613 C C . THR A 1 80 ? 14.273 11.021 -48.317 1.00 40.59 80 THR A C 1
ATOM 615 O O . THR A 1 80 ? 14.335 10.912 -47.070 1.00 40.59 80 THR A O 1
#

pLDDT: mean 83.76, std 11.54, range [40.59, 94.5]

Secondary structure (DSSP, 8-state):
------EEE-SS-EEESS-----TT-----------PPP----HHHHHHHHTT-S---TTTTTTHHHHHH-PPPP-----

Foldseek 3Di:
DDDDFDFDDPPPDTHTPDDDPDDPPDDDDDDDDDDPDPPPPDDPVVVVVVCPPPDDDDPCCVVQVCCVPPVDDGDPPPDD